Protein AF-A0A0L0FGI7-F1 (afdb_monomer_lite)

pLDDT: mean 77.56, std 18.39, range [32.5, 95.19]

Sequence (153 aa):
SINHLLGEINVRGANSRSADLKSLKVKLDKEAPFGKWKGRRHIILIKSPYDYSRIRNAVAYELYSGINGQIGLATGFVHLFMNGEDYGLYYVVERLDDDFLENHGAGKSDFLLKADDFNWGEPRSGFKPKVDVDKDGDWLDVKNAPEDATTGN

Structure (mmCIF, N/CA/C/O backbone):
data_AF-A0A0L0FGI7-F1
#
_entry.id   AF-A0A0L0FGI7-F1
#
loop_
_atom_site.group_PDB
_atom_site.id
_atom_site.type_symbol
_atom_site.label_atom_id
_atom_site.label_alt_id
_atom_site.label_comp_id
_atom_site.label_asym_id
_atom_site.label_entity_id
_atom_site.label_seq_id
_atom_site.pdbx_PDB_ins_code
_atom_site.Cartn_x
_atom_site.Cartn_y
_atom_site.Cartn_z
_atom_site.occupancy
_atom_site.B_iso_or_equiv
_atom_site.auth_seq_id
_atom_site.auth_comp_id
_atom_site.auth_asym_id
_atom_site.auth_atom_id
_atom_site.pdbx_PDB_model_num
ATOM 1 N N . SER A 1 1 ? -7.639 16.366 29.642 1.00 37.88 1 SER A N 1
ATOM 2 C CA . SER A 1 1 ? -6.672 15.541 28.898 1.00 37.88 1 SER A CA 1
ATOM 3 C C . SER A 1 1 ? -6.653 16.054 27.473 1.00 37.88 1 SER A C 1
ATOM 5 O O . SER A 1 1 ? -7.721 16.142 26.880 1.00 37.88 1 SER A O 1
ATOM 7 N N . ILE A 1 2 ? -5.514 16.543 26.985 1.00 36.50 2 ILE A N 1
ATOM 8 C CA . ILE A 1 2 ? -5.410 17.154 25.654 1.00 36.50 2 ILE A CA 1
ATOM 9 C C . ILE A 1 2 ? -5.362 16.012 24.635 1.00 36.50 2 ILE A C 1
ATOM 11 O O . ILE A 1 2 ? -4.453 15.187 24.673 1.00 36.50 2 ILE A O 1
ATOM 15 N N . ASN A 1 3 ? -6.370 15.940 23.763 1.00 41.28 3 ASN A N 1
ATOM 16 C CA . ASN A 1 3 ? -6.405 15.032 22.619 1.00 41.28 3 ASN A CA 1
ATOM 17 C C . ASN A 1 3 ? -5.319 15.453 21.625 1.00 41.28 3 ASN A C 1
ATOM 19 O O . ASN A 1 3 ? -5.579 16.219 20.699 1.00 41.28 3 ASN A O 1
ATOM 23 N N . HIS A 1 4 ? -4.092 14.985 21.821 1.00 50.56 4 HIS A N 1
ATOM 24 C CA . HIS A 1 4 ? -3.115 14.997 20.746 1.00 50.56 4 HIS A CA 1
ATOM 25 C C . HIS A 1 4 ? -3.589 13.970 19.715 1.00 50.56 4 HIS A C 1
ATOM 27 O O . HIS A 1 4 ? -3.659 12.775 20.008 1.00 50.56 4 HIS A O 1
ATOM 33 N N . LEU A 1 5 ? -3.998 14.445 18.535 1.00 54.28 5 LEU A N 1
ATOM 34 C CA . LEU A 1 5 ? -4.193 13.580 17.374 1.00 54.28 5 LEU A CA 1
ATOM 35 C C . LEU A 1 5 ? -2.886 12.800 17.179 1.00 54.28 5 LEU A C 1
ATOM 37 O O . LEU A 1 5 ? -1.816 13.391 17.196 1.00 54.28 5 LEU A O 1
ATOM 41 N N . LEU A 1 6 ? -2.968 11.473 17.084 1.00 77.81 6 LEU A N 1
ATOM 42 C CA . LEU A 1 6 ? -1.803 10.580 16.981 1.00 77.81 6 LEU A CA 1
ATOM 43 C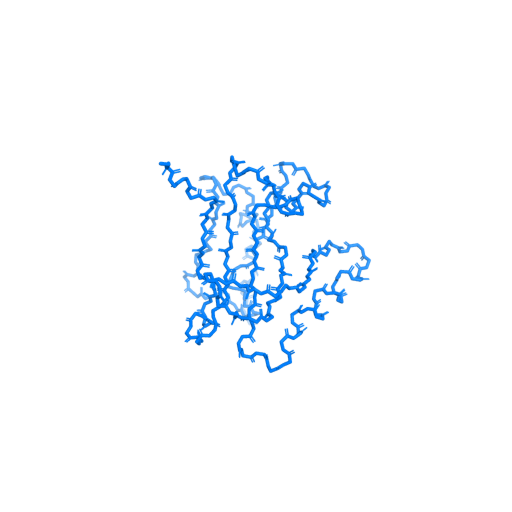 C . LEU A 1 6 ? -1.371 10.358 15.517 1.00 77.81 6 LEU A C 1
ATOM 45 O O . LEU A 1 6 ? -0.671 9.392 15.197 1.00 77.81 6 LEU A O 1
ATOM 49 N N . GLY A 1 7 ? -1.840 11.225 14.621 1.00 84.81 7 GLY A N 1
ATOM 50 C CA . GLY A 1 7 ? -1.711 11.097 13.180 1.00 84.81 7 GLY A CA 1
ATOM 51 C C . GLY A 1 7 ? -2.922 11.618 12.405 1.00 84.81 7 GLY A C 1
ATOM 52 O O . GLY A 1 7 ? -3.901 12.116 12.960 1.00 84.81 7 GLY A O 1
ATOM 53 N N . GLU A 1 8 ? -2.859 11.449 11.087 1.00 90.50 8 GLU A N 1
ATOM 54 C CA . GLU A 1 8 ? -3.867 11.889 10.122 1.00 90.50 8 GLU A CA 1
ATOM 55 C C . GLU A 1 8 ? -4.375 10.705 9.290 1.00 90.50 8 GLU A C 1
ATOM 57 O O . GLU A 1 8 ? -3.595 9.848 8.859 1.00 90.50 8 GLU A O 1
ATOM 62 N N . ILE A 1 9 ? -5.674 10.696 8.979 1.00 90.75 9 ILE A N 1
ATOM 63 C CA . ILE A 1 9 ? -6.289 9.752 8.038 1.00 90.75 9 ILE A CA 1
ATOM 64 C C . ILE A 1 9 ? -6.869 10.542 6.868 1.00 90.75 9 ILE A C 1
ATOM 66 O O . ILE A 1 9 ? -7.646 11.471 7.054 1.00 90.75 9 ILE A O 1
ATOM 70 N N . ASN A 1 10 ? -6.499 10.155 5.650 1.00 90.62 10 ASN A N 1
ATOM 71 C CA . ASN A 1 10 ? -6.940 10.794 4.417 1.00 90.62 10 ASN A CA 1
ATOM 72 C C . ASN A 1 10 ? -7.496 9.759 3.436 1.00 90.62 10 ASN A C 1
ATOM 74 O O . ASN A 1 10 ? -6.938 8.671 3.282 1.00 90.62 10 ASN A O 1
ATOM 78 N N . VAL A 1 11 ? -8.553 10.111 2.703 1.00 89.31 11 VAL A N 1
ATOM 79 C CA . VAL A 1 11 ? -9.076 9.269 1.616 1.00 89.31 11 VAL A CA 1
ATOM 80 C C . VAL A 1 11 ? -8.123 9.293 0.415 1.00 89.31 11 VAL A C 1
ATOM 82 O O . VAL A 1 11 ? -7.629 10.343 -0.004 1.00 89.31 11 VAL A O 1
ATOM 85 N N . ARG A 1 12 ? -7.885 8.122 -0.182 1.00 86.50 12 ARG A N 1
ATOM 86 C CA . ARG A 1 12 ? -6.971 7.911 -1.312 1.00 86.50 12 ARG A CA 1
ATOM 87 C C . ARG A 1 12 ? -7.699 7.427 -2.567 1.00 86.50 12 ARG A C 1
ATOM 89 O O . ARG A 1 12 ? -8.669 6.677 -2.508 1.00 86.50 12 ARG A O 1
ATOM 96 N N . GLY A 1 13 ? -7.122 7.776 -3.715 1.00 70.75 13 GLY A N 1
ATOM 97 C CA . GLY A 1 13 ? -7.472 7.250 -5.034 1.00 70.75 13 GLY A CA 1
ATOM 98 C C . GLY A 1 13 ? -7.844 8.367 -5.993 1.00 70.75 13 GLY A C 1
ATOM 99 O O . GLY A 1 13 ? -8.021 9.487 -5.554 1.00 70.75 13 GLY A O 1
ATOM 100 N N . ALA A 1 14 ? -7.949 8.100 -7.289 1.00 75.19 14 ALA A N 1
ATOM 101 C CA . ALA A 1 14 ? -8.588 9.037 -8.214 1.00 75.19 14 ALA A CA 1
ATOM 102 C C . ALA A 1 14 ? -10.068 8.654 -8.328 1.00 75.19 14 ALA A C 1
ATOM 104 O O . ALA A 1 14 ? -10.888 9.068 -7.510 1.00 75.19 14 ALA A O 1
ATOM 105 N N . ASN A 1 15 ? -10.372 7.734 -9.241 1.00 68.56 15 ASN A N 1
ATOM 106 C CA . ASN A 1 15 ? -11.731 7.251 -9.487 1.00 68.56 15 ASN A CA 1
ATOM 107 C C . ASN A 1 15 ? -12.288 6.436 -8.310 1.00 68.56 15 ASN A C 1
ATOM 109 O O . ASN A 1 15 ? -13.473 6.529 -7.996 1.00 68.56 15 ASN A O 1
ATOM 113 N N . SER A 1 16 ? -11.431 5.712 -7.580 1.00 70.69 16 SER A N 1
ATOM 114 C CA . SER A 1 16 ? -11.841 4.916 -6.412 1.00 70.69 16 SER A CA 1
ATOM 115 C C . SER A 1 16 ? -12.321 5.747 -5.220 1.00 70.69 16 SER A C 1
ATOM 117 O O . SER A 1 16 ? -12.822 5.171 -4.261 1.00 70.69 16 SER A O 1
ATOM 119 N N . ARG A 1 17 ? -12.199 7.084 -5.258 1.00 71.69 17 ARG A N 1
ATOM 120 C CA . ARG A 1 17 ? -12.826 7.961 -4.256 1.00 71.69 17 ARG A CA 1
ATOM 121 C C . ARG A 1 17 ? -14.346 7.966 -4.357 1.00 71.69 17 ARG A C 1
ATOM 123 O O . ARG A 1 17 ? -14.989 8.326 -3.379 1.00 71.69 17 ARG A O 1
ATOM 130 N N . SER A 1 18 ? -14.914 7.595 -5.505 1.00 74.44 18 SER A N 1
ATOM 131 C CA . SER A 1 18 ? -16.367 7.542 -5.703 1.00 74.44 18 SER A CA 1
ATOM 132 C C . SER A 1 18 ? -17.009 6.281 -5.116 1.00 74.44 18 SER A C 1
ATOM 134 O O . SER A 1 18 ? -18.175 6.324 -4.752 1.00 74.44 18 SER A O 1
ATOM 136 N N . ALA A 1 19 ? -16.250 5.194 -4.940 1.00 78.75 19 ALA A N 1
ATOM 137 C CA . ALA A 1 19 ? -16.752 3.945 -4.366 1.00 78.75 19 ALA A CA 1
ATOM 138 C C . ALA A 1 19 ? -17.161 4.109 -2.897 1.00 78.75 19 ALA A C 1
ATOM 140 O O . ALA A 1 19 ? -16.484 4.829 -2.170 1.00 78.75 19 ALA A O 1
ATOM 141 N N . ASP A 1 20 ? -18.194 3.410 -2.433 1.00 79.62 20 ASP A N 1
ATOM 142 C CA . ASP A 1 20 ? -18.665 3.510 -1.040 1.00 79.62 20 ASP A CA 1
ATOM 143 C C . ASP A 1 20 ? -17.570 3.144 -0.032 1.00 79.62 20 ASP A C 1
ATOM 145 O O . ASP A 1 20 ? -17.352 3.841 0.960 1.00 79.62 20 ASP A O 1
ATOM 149 N N . LEU A 1 21 ? -16.795 2.103 -0.347 1.00 81.69 21 LEU A N 1
ATOM 150 C CA . LEU A 1 21 ? -15.663 1.669 0.463 1.00 81.69 21 LEU A CA 1
ATOM 151 C C . LEU A 1 21 ? -14.370 2.320 -0.041 1.00 81.69 21 LEU A C 1
ATOM 153 O O . LEU A 1 21 ? -13.857 1.996 -1.118 1.00 81.69 21 LEU A O 1
ATOM 157 N N . LYS A 1 22 ? -13.842 3.246 0.762 1.00 89.19 22 LYS A N 1
ATOM 158 C CA . LYS A 1 22 ? -12.693 4.085 0.409 1.00 89.19 22 LYS A CA 1
ATOM 159 C C . LYS A 1 22 ? -11.368 3.379 0.686 1.00 89.19 22 LYS A C 1
ATOM 161 O O . LYS A 1 22 ? -11.207 2.708 1.696 1.00 89.19 22 LYS A O 1
ATOM 166 N N . SER A 1 23 ? -10.379 3.612 -0.172 1.00 91.44 23 SER A N 1
ATOM 167 C CA . SER A 1 23 ? -8.975 3.392 0.196 1.00 91.44 23 SER A CA 1
ATOM 168 C C . SER A 1 23 ? -8.501 4.547 1.080 1.00 91.44 23 SER A C 1
ATOM 170 O O . SER A 1 23 ? -8.898 5.695 0.867 1.00 91.44 23 SER A O 1
ATOM 172 N N . LEU A 1 24 ? -7.626 4.265 2.039 1.00 93.62 24 LEU A N 1
ATOM 173 C CA . LEU A 1 24 ? -7.169 5.223 3.042 1.00 93.62 24 LEU A CA 1
ATOM 174 C C . LEU A 1 24 ? -5.648 5.378 3.002 1.00 93.62 24 LEU A C 1
ATOM 176 O O . LEU A 1 24 ? -4.898 4.491 2.592 1.00 93.62 24 LEU A O 1
ATOM 180 N N . LYS A 1 25 ? -5.187 6.536 3.449 1.00 93.62 25 LYS A N 1
ATOM 181 C CA . LYS A 1 25 ? -3.796 6.825 3.765 1.00 93.62 25 LYS A CA 1
ATOM 182 C C . LYS A 1 25 ? -3.750 7.270 5.217 1.00 93.62 25 LYS A C 1
ATOM 184 O O . LYS A 1 25 ? -4.362 8.279 5.555 1.00 93.62 25 LYS A O 1
ATOM 189 N N . VAL A 1 26 ? -2.998 6.547 6.033 1.00 91.75 26 VAL A N 1
ATOM 190 C CA . VAL A 1 26 ? -2.723 6.909 7.424 1.00 91.75 26 VAL A CA 1
ATOM 191 C C . VAL A 1 26 ? -1.305 7.465 7.507 1.00 91.75 26 VAL A C 1
ATOM 193 O O . VAL A 1 26 ? -0.383 6.945 6.872 1.00 91.75 26 VAL A O 1
ATOM 196 N N . LYS A 1 27 ? -1.131 8.553 8.249 1.00 92.38 27 LYS A N 1
ATOM 197 C CA . LYS A 1 27 ? 0.166 9.142 8.579 1.00 92.38 27 LYS A CA 1
ATOM 198 C C . LYS A 1 27 ? 0.280 9.194 10.094 1.00 92.38 27 LYS A C 1
ATOM 200 O O . LYS A 1 27 ? -0.543 9.838 10.726 1.00 92.38 27 LYS A O 1
ATOM 205 N N . LEU A 1 28 ? 1.289 8.532 10.645 1.00 90.75 28 LEU A N 1
ATOM 206 C CA . LEU A 1 28 ? 1.607 8.582 12.068 1.00 90.75 28 LEU A CA 1
ATOM 207 C C . LEU A 1 28 ? 2.498 9.785 12.364 1.00 90.75 28 LEU A C 1
ATOM 209 O O . LEU A 1 28 ? 3.483 10.026 11.653 1.00 90.75 28 LEU A O 1
ATOM 213 N N . ASP A 1 29 ? 2.183 10.500 13.436 1.00 90.44 29 ASP A N 1
ATOM 214 C CA . ASP A 1 29 ? 2.971 11.653 13.857 1.00 90.44 29 ASP A CA 1
ATOM 215 C C . ASP A 1 29 ? 4.351 11.252 14.364 1.00 90.44 29 ASP A C 1
ATOM 217 O O . ASP A 1 29 ? 4.563 10.139 14.855 1.00 90.44 29 ASP A O 1
ATOM 221 N N . LYS A 1 30 ? 5.318 12.171 14.235 1.00 87.56 30 LYS A N 1
ATOM 222 C CA . LYS A 1 30 ? 6.708 11.921 14.643 1.00 87.56 30 LYS A CA 1
ATOM 223 C C . LYS A 1 30 ? 6.804 11.501 16.109 1.00 87.56 30 LYS A C 1
ATOM 225 O O . LYS A 1 30 ? 7.439 10.486 16.394 1.00 87.56 30 LYS A O 1
ATOM 230 N N . GLU A 1 31 ? 6.045 12.195 16.949 1.00 86.25 31 GLU A N 1
ATOM 231 C CA . GLU A 1 31 ? 5.960 12.012 18.399 1.00 86.25 31 GLU A CA 1
ATOM 232 C C . GLU A 1 31 ? 4.872 11.011 18.826 1.00 86.25 31 GLU A C 1
ATOM 234 O O . GLU A 1 31 ? 4.491 10.969 19.995 1.00 86.25 31 GLU A O 1
ATOM 239 N N . ALA A 1 32 ? 4.326 10.214 17.896 1.00 81.94 32 ALA A N 1
ATOM 240 C CA . ALA A 1 32 ? 3.349 9.189 18.251 1.00 81.94 32 ALA A CA 1
ATOM 241 C C . ALA A 1 32 ? 3.965 8.212 19.283 1.00 81.94 32 ALA A C 1
ATOM 243 O O . ALA A 1 32 ? 5.055 7.694 19.029 1.00 81.94 32 ALA A O 1
ATOM 244 N N . PRO A 1 33 ? 3.278 7.888 20.399 1.00 81.50 33 PRO A N 1
ATOM 245 C CA . PRO A 1 33 ? 3.833 7.077 21.493 1.00 81.50 33 PRO A CA 1
ATOM 246 C C . PRO A 1 33 ? 4.336 5.696 21.063 1.00 81.50 33 PRO A C 1
ATOM 248 O O . PRO A 1 33 ? 5.248 5.140 21.665 1.00 81.50 33 PRO A O 1
A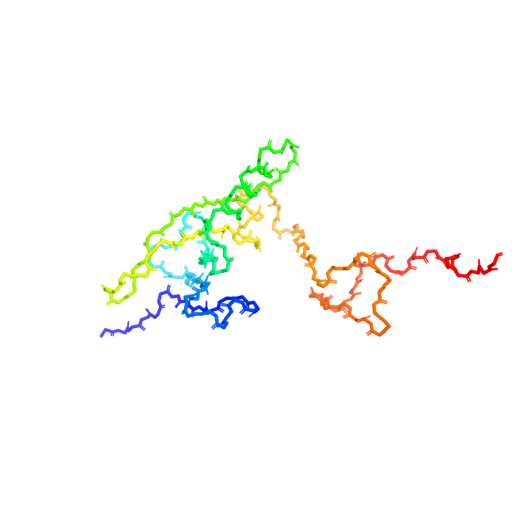TOM 251 N N . PHE A 1 34 ? 3.735 5.142 20.009 1.00 81.81 34 PHE A N 1
ATOM 252 C CA . PHE A 1 34 ? 4.062 3.824 19.465 1.00 81.81 34 PHE A CA 1
ATOM 253 C C . PHE A 1 34 ? 5.102 3.877 18.332 1.00 81.81 34 PHE A C 1
ATOM 255 O O . PHE A 1 34 ? 5.468 2.839 17.785 1.00 81.81 34 PHE A O 1
ATOM 262 N N . GLY A 1 35 ? 5.585 5.069 17.968 1.00 86.56 35 GLY A N 1
ATOM 263 C CA . GLY A 1 35 ? 6.596 5.260 16.934 1.00 86.56 35 GLY A CA 1
ATOM 264 C C . GLY A 1 35 ? 6.128 4.878 15.525 1.00 86.56 35 GLY A C 1
ATOM 265 O O . GLY A 1 35 ? 4.976 5.093 15.143 1.00 86.56 35 GLY A O 1
ATOM 266 N N . LYS A 1 36 ? 7.059 4.356 14.715 1.00 89.19 36 LYS A N 1
ATOM 267 C CA . LYS A 1 36 ? 6.786 3.904 13.343 1.00 89.19 36 LYS A CA 1
ATOM 268 C C . LYS A 1 36 ? 6.091 2.530 13.356 1.00 89.19 36 LYS A C 1
ATOM 270 O O . LYS A 1 36 ? 6.525 1.620 14.057 1.00 89.19 36 LYS A O 1
ATOM 275 N N . TRP A 1 37 ? 5.085 2.324 12.506 1.00 88.00 37 TRP A N 1
ATOM 276 C CA . TRP A 1 37 ? 4.471 1.009 12.297 1.00 88.00 37 TRP A CA 1
ATOM 277 C C . TRP A 1 37 ? 5.299 0.200 11.299 1.00 88.00 37 TRP A C 1
ATOM 279 O O . TRP A 1 37 ? 5.416 0.587 10.137 1.00 88.00 37 TRP A O 1
ATOM 289 N N . LYS A 1 38 ? 5.898 -0.910 11.751 1.00 87.81 38 LYS A N 1
ATOM 290 C CA . LYS A 1 38 ? 6.804 -1.748 10.936 1.00 87.81 38 LYS A CA 1
ATOM 291 C C . LYS A 1 38 ? 7.880 -0.923 10.203 1.00 87.81 38 LYS A C 1
ATOM 293 O O . LYS A 1 38 ? 8.111 -1.118 9.016 1.00 87.81 38 LYS A O 1
ATOM 298 N N . GLY A 1 39 ? 8.484 0.044 10.898 1.00 87.81 39 GLY A N 1
ATOM 299 C CA . GLY A 1 39 ? 9.524 0.913 10.329 1.00 87.81 39 GLY A CA 1
ATOM 300 C C . GLY A 1 39 ? 9.016 2.057 9.442 1.00 87.81 39 GLY A C 1
ATOM 301 O O . GLY A 1 39 ? 9.835 2.782 8.887 1.00 87.81 39 GLY A O 1
ATOM 302 N N . ARG A 1 40 ? 7.694 2.272 9.337 1.00 88.44 40 ARG A N 1
ATOM 303 C CA . ARG A 1 40 ? 7.083 3.288 8.459 1.00 88.44 40 ARG A CA 1
ATOM 304 C C . ARG A 1 40 ? 6.122 4.218 9.191 1.00 88.44 40 ARG A C 1
ATOM 306 O O . ARG A 1 40 ? 5.402 3.802 10.101 1.00 88.44 40 ARG A O 1
ATOM 313 N N . ARG A 1 41 ? 6.050 5.479 8.758 1.00 90.31 41 ARG A N 1
ATOM 314 C CA . ARG A 1 41 ? 5.028 6.437 9.238 1.00 90.31 41 ARG A CA 1
ATOM 315 C C . ARG A 1 41 ? 3.808 6.524 8.339 1.00 90.31 41 ARG A C 1
ATOM 317 O O . ARG A 1 41 ? 2.728 6.890 8.798 1.00 90.31 41 ARG A O 1
ATOM 324 N N . HIS A 1 42 ? 3.975 6.202 7.064 1.00 92.00 42 HIS A N 1
ATOM 325 C CA . HIS A 1 42 ? 2.902 6.220 6.089 1.00 92.00 42 HIS A CA 1
ATOM 326 C C . HIS A 1 42 ? 2.385 4.813 5.818 1.00 92.00 42 HIS A C 1
ATOM 328 O O . HIS A 1 42 ? 3.125 3.933 5.391 1.00 92.00 42 HIS A O 1
ATOM 334 N N . ILE A 1 43 ? 1.085 4.625 6.021 1.00 91.69 43 ILE A N 1
ATOM 335 C CA . ILE A 1 43 ? 0.403 3.352 5.806 1.00 91.69 43 ILE A CA 1
ATOM 336 C C . ILE A 1 43 ? -0.636 3.570 4.712 1.00 91.69 43 ILE A C 1
ATOM 338 O O . ILE A 1 43 ? -1.516 4.427 4.833 1.00 91.69 43 ILE A O 1
ATOM 342 N N . ILE A 1 44 ? -0.525 2.820 3.618 1.00 94.06 44 ILE A N 1
ATOM 343 C CA . ILE A 1 44 ? -1.502 2.854 2.531 1.00 94.06 44 ILE A CA 1
ATOM 344 C C . ILE A 1 44 ? -2.418 1.650 2.691 1.00 94.06 44 ILE A C 1
ATOM 346 O O . ILE A 1 44 ? -1.962 0.516 2.600 1.00 94.06 44 ILE A O 1
ATOM 350 N N . LEU A 1 45 ? -3.707 1.910 2.891 1.00 94.06 45 LEU A N 1
ATOM 351 C CA . LEU A 1 45 ? -4.748 0.896 2.986 1.00 94.06 45 LEU A CA 1
ATOM 352 C C . LEU A 1 45 ? -5.573 0.923 1.699 1.00 94.06 45 LEU A C 1
ATOM 354 O O . LEU A 1 45 ? -6.270 1.894 1.400 1.00 94.06 45 LEU A O 1
ATOM 358 N N . ILE A 1 46 ? -5.493 -0.141 0.913 1.00 93.50 46 ILE A N 1
ATOM 359 C CA . ILE A 1 46 ? -6.171 -0.276 -0.371 1.00 93.50 46 ILE A CA 1
ATOM 360 C C . ILE A 1 46 ? -7.373 -1.197 -0.204 1.00 93.50 46 ILE A C 1
ATOM 362 O O . ILE A 1 46 ? -7.246 -2.336 0.243 1.00 93.50 46 ILE A O 1
ATOM 366 N N . LYS A 1 47 ? -8.548 -0.705 -0.606 1.00 92.12 47 LYS A N 1
ATOM 367 C CA . LYS A 1 47 ? -9.787 -1.491 -0.561 1.00 92.12 47 LYS A CA 1
ATOM 368 C C . LYS A 1 47 ? -10.063 -2.291 -1.834 1.00 92.12 47 LYS A C 1
ATOM 370 O O . LYS A 1 47 ? -10.816 -3.268 -1.803 1.00 92.12 47 LYS A O 1
ATOM 375 N N . SER A 1 48 ? -9.493 -1.837 -2.948 1.00 89.62 48 SER A N 1
ATOM 376 C CA . SER A 1 48 ? -9.707 -2.374 -4.296 1.00 89.62 48 SER A CA 1
ATOM 377 C C . SER A 1 48 ? -11.202 -2.565 -4.614 1.00 89.62 48 SER A C 1
ATOM 379 O O . SER A 1 48 ? -11.647 -3.687 -4.836 1.00 89.62 48 SER A O 1
ATOM 381 N N . PRO A 1 49 ? -12.021 -1.492 -4.595 1.00 86.75 49 PRO A N 1
ATOM 382 C CA . PRO A 1 49 ? -13.479 -1.616 -4.689 1.00 86.75 49 PRO A CA 1
ATOM 383 C C . PRO A 1 49 ? -13.968 -2.185 -6.029 1.00 86.75 49 PRO A C 1
ATOM 385 O O . PRO A 1 49 ? -15.016 -2.817 -6.062 1.00 86.75 49 PRO A O 1
ATOM 388 N N . TYR A 1 50 ? -13.202 -1.999 -7.106 1.00 86.50 50 TYR A N 1
ATOM 389 C CA . TYR A 1 50 ? -13.524 -2.497 -8.450 1.00 86.50 50 TYR A CA 1
ATOM 390 C C . TYR A 1 50 ? -12.806 -3.809 -8.801 1.00 86.50 50 TYR A C 1
ATOM 392 O O . TYR A 1 50 ? -12.904 -4.297 -9.923 1.00 86.50 50 TYR A O 1
ATOM 400 N N . ASP A 1 51 ? -12.062 -4.381 -7.853 1.00 87.50 51 ASP A N 1
ATOM 401 C CA . ASP A 1 51 ? -11.434 -5.687 -8.001 1.00 87.50 51 ASP A CA 1
ATOM 402 C C . ASP A 1 51 ? -12.260 -6.725 -7.236 1.00 87.50 51 ASP A C 1
ATOM 404 O O . ASP A 1 51 ? -12.190 -6.795 -6.009 1.00 87.50 51 ASP A O 1
ATOM 408 N N . TYR A 1 52 ? -13.027 -7.548 -7.956 1.00 86.69 52 TYR A N 1
ATOM 409 C CA . TYR A 1 52 ? -13.850 -8.594 -7.342 1.00 86.69 52 TYR A CA 1
ATOM 410 C C . TYR A 1 52 ? -13.047 -9.582 -6.490 1.00 86.69 52 TYR A C 1
ATOM 412 O O . TYR A 1 52 ? -13.549 -10.020 -5.458 1.00 86.69 52 TYR A O 1
ATOM 420 N N . SER A 1 53 ? -11.811 -9.919 -6.879 1.00 89.00 53 SER A N 1
ATOM 421 C CA . SER A 1 53 ? -10.985 -10.840 -6.089 1.00 89.00 53 SER A CA 1
ATOM 422 C C . SER A 1 53 ? -10.258 -10.136 -4.946 1.00 89.00 53 SER A C 1
ATOM 424 O O . SER A 1 53 ? -9.829 -10.794 -4.006 1.00 89.00 53 SER A O 1
ATOM 426 N N . ARG A 1 54 ? -10.123 -8.804 -5.011 1.00 86.88 54 ARG A N 1
ATOM 427 C CA . ARG A 1 54 ? -9.402 -7.930 -4.062 1.00 86.88 54 ARG A CA 1
ATOM 428 C C . ARG A 1 54 ? -7.916 -8.250 -3.875 1.00 86.88 54 ARG A C 1
ATOM 430 O O . ARG A 1 54 ? -7.258 -7.596 -3.067 1.00 86.88 54 ARG A O 1
ATOM 437 N N . ILE A 1 55 ? -7.386 -9.215 -4.620 1.00 89.69 55 ILE A N 1
ATOM 438 C CA . ILE A 1 55 ? -6.021 -9.724 -4.477 1.00 89.69 55 ILE A CA 1
ATOM 439 C C . ILE A 1 55 ? -5.144 -9.419 -5.689 1.00 89.69 55 ILE A C 1
ATOM 441 O O . ILE A 1 55 ? -3.958 -9.716 -5.631 1.00 89.69 55 ILE A O 1
ATOM 445 N N . ARG A 1 56 ? -5.660 -8.836 -6.784 1.00 92.00 56 ARG A N 1
ATOM 446 C CA . ARG A 1 56 ? -4.853 -8.663 -8.010 1.00 92.00 56 ARG A CA 1
ATOM 447 C C . ARG A 1 56 ? -3.615 -7.812 -7.762 1.00 92.00 56 ARG A C 1
ATOM 449 O O . ARG A 1 56 ? -2.526 -8.198 -8.167 1.00 92.00 56 ARG A O 1
ATOM 456 N N . ASN A 1 57 ? -3.771 -6.708 -7.030 1.00 89.00 57 ASN A N 1
ATOM 457 C CA . ASN A 1 57 ? -2.633 -5.883 -6.617 1.00 89.00 57 ASN A CA 1
ATOM 458 C C . ASN A 1 57 ? -1.654 -6.664 -5.737 1.00 89.00 57 ASN A C 1
ATOM 460 O O . ASN A 1 57 ? -0.450 -6.516 -5.903 1.00 89.00 57 ASN A O 1
ATOM 464 N N . ALA A 1 58 ? -2.169 -7.503 -4.834 1.00 91.19 58 ALA A N 1
ATOM 465 C CA . ALA A 1 58 ? -1.330 -8.304 -3.955 1.00 91.19 58 ALA A CA 1
ATOM 466 C C . ALA A 1 58 ? -0.471 -9.294 -4.725 1.00 91.19 58 ALA A C 1
ATOM 468 O O . ALA A 1 58 ? 0.747 -9.297 -4.592 1.00 91.19 58 ALA A O 1
ATOM 469 N N . VAL A 1 59 ? -1.103 -10.054 -5.612 1.00 93.25 59 VAL A N 1
ATOM 470 C CA . VAL A 1 59 ? -0.412 -10.995 -6.488 1.00 93.25 59 VAL A CA 1
ATOM 471 C C . VAL A 1 59 ? 0.601 -10.270 -7.377 1.00 93.25 59 VAL A C 1
ATOM 473 O O . VAL A 1 59 ? 1.721 -10.742 -7.516 1.00 93.25 59 VAL A O 1
ATOM 476 N N . ALA A 1 60 ? 0.254 -9.110 -7.942 1.00 93.12 60 ALA A N 1
ATOM 477 C CA . ALA A 1 60 ? 1.165 -8.357 -8.802 1.00 93.12 60 ALA A CA 1
ATOM 478 C C . ALA A 1 60 ? 2.438 -7.901 -8.068 1.00 93.12 60 ALA A C 1
ATOM 480 O O . ALA A 1 60 ? 3.536 -8.079 -8.593 1.00 93.12 60 ALA A O 1
ATOM 481 N N . TYR A 1 61 ? 2.311 -7.346 -6.857 1.00 93.06 61 TYR A N 1
ATOM 482 C CA . TYR A 1 61 ? 3.475 -6.913 -6.080 1.00 93.06 61 TYR A CA 1
ATOM 483 C C . TYR A 1 61 ? 4.322 -8.083 -5.580 1.00 93.06 61 TYR A C 1
ATOM 485 O O . TYR A 1 61 ? 5.547 -7.989 -5.612 1.00 93.06 61 TYR A O 1
ATOM 493 N N . GLU A 1 62 ? 3.700 -9.184 -5.162 1.00 91.12 62 GLU A N 1
ATOM 494 C CA . GLU A 1 62 ? 4.420 -10.401 -4.767 1.00 91.12 62 GLU A CA 1
ATOM 495 C C . GLU A 1 62 ? 5.214 -10.989 -5.942 1.00 91.12 62 GLU A C 1
ATOM 497 O O . GLU A 1 62 ? 6.403 -11.269 -5.810 1.00 91.12 62 GLU A O 1
ATOM 502 N N . LEU A 1 63 ? 4.600 -11.088 -7.128 1.00 94.25 63 LEU A N 1
ATOM 503 C CA . LEU A 1 63 ? 5.290 -11.546 -8.336 1.00 94.25 63 LEU A CA 1
ATOM 504 C C . LEU A 1 63 ? 6.466 -10.636 -8.702 1.00 94.25 63 LEU A C 1
ATOM 506 O O . LEU A 1 63 ? 7.541 -11.137 -9.017 1.00 94.25 63 LEU A O 1
ATOM 510 N N . TYR A 1 64 ? 6.280 -9.314 -8.634 1.00 93.69 64 TYR A N 1
ATOM 511 C CA . TYR A 1 64 ? 7.347 -8.350 -8.908 1.00 93.69 64 TYR A CA 1
ATOM 512 C C . TYR A 1 64 ? 8.512 -8.487 -7.923 1.00 93.69 64 TYR A C 1
ATOM 514 O O . TYR A 1 64 ? 9.672 -8.480 -8.324 1.00 93.69 64 TYR A O 1
ATOM 522 N N . SER A 1 65 ? 8.199 -8.668 -6.639 1.00 90.75 65 SER A N 1
ATOM 523 C CA . SER A 1 65 ? 9.196 -8.819 -5.575 1.00 90.75 65 SER A CA 1
ATOM 524 C C . SER A 1 65 ? 9.997 -10.121 -5.699 1.00 90.75 65 SER A C 1
ATOM 526 O O . SER A 1 65 ? 11.105 -10.210 -5.181 1.00 90.75 65 SER A O 1
ATOM 528 N N . GLY A 1 66 ? 9.462 -11.124 -6.403 1.00 90.69 66 GLY A N 1
ATOM 529 C CA . GLY A 1 66 ? 10.169 -12.363 -6.732 1.00 90.69 66 GLY A CA 1
ATOM 530 C C . GLY A 1 66 ? 11.170 -12.247 -7.890 1.00 90.69 66 GLY A C 1
ATOM 531 O O . GLY A 1 66 ? 11.916 -13.195 -8.136 1.00 90.69 66 GLY A O 1
ATOM 532 N N . ILE A 1 67 ? 11.202 -11.126 -8.620 1.00 94.94 67 ILE A N 1
ATOM 533 C CA . ILE A 1 67 ? 12.134 -10.922 -9.735 1.00 94.94 67 ILE A CA 1
ATOM 534 C C . ILE A 1 67 ? 13.505 -10.523 -9.179 1.00 94.94 67 ILE A C 1
ATOM 536 O O . ILE A 1 67 ? 13.643 -9.523 -8.477 1.00 94.94 67 ILE A O 1
ATOM 540 N N . ASN A 1 68 ? 14.544 -11.282 -9.535 1.00 91.94 68 ASN A N 1
ATOM 541 C CA . ASN A 1 68 ? 15.906 -10.993 -9.090 1.00 91.94 68 ASN A CA 1
ATOM 542 C C . ASN A 1 68 ? 16.370 -9.597 -9.550 1.00 91.94 68 ASN A C 1
ATOM 544 O O . ASN A 1 68 ? 16.184 -9.222 -10.708 1.00 91.94 68 ASN A O 1
ATOM 548 N N . GLY A 1 69 ? 17.002 -8.851 -8.645 1.00 87.06 69 GLY A N 1
ATOM 549 C CA . GLY A 1 69 ? 17.498 -7.497 -8.900 1.00 87.06 69 GLY A CA 1
ATOM 550 C C . GLY A 1 69 ? 16.436 -6.395 -8.845 1.00 87.06 69 GLY A C 1
ATOM 551 O O . GLY A 1 69 ? 16.784 -5.237 -9.060 1.00 87.06 69 GLY A O 1
ATOM 552 N N . GLN A 1 70 ? 15.171 -6.715 -8.550 1.00 88.88 70 GLN A N 1
ATOM 553 C CA . GLN A 1 70 ? 14.125 -5.715 -8.325 1.00 88.88 70 GLN A CA 1
ATOM 554 C C . GLN A 1 70 ? 13.913 -5.452 -6.834 1.00 88.88 70 GLN A C 1
ATOM 556 O O . GLN A 1 70 ? 13.960 -6.368 -6.013 1.00 88.88 70 GLN A O 1
ATOM 561 N N . ILE A 1 71 ? 13.634 -4.194 -6.486 1.00 88.38 71 ILE A N 1
ATOM 562 C CA . ILE A 1 71 ? 13.248 -3.812 -5.124 1.00 88.38 71 ILE A CA 1
ATOM 563 C C . ILE A 1 71 ? 11.730 -3.947 -5.004 1.00 88.38 71 ILE A C 1
ATOM 565 O O . ILE A 1 71 ? 10.968 -3.153 -5.561 1.00 88.38 71 ILE A O 1
ATOM 569 N N . GLY A 1 72 ? 11.294 -4.990 -4.301 1.00 89.19 72 GLY A N 1
ATOM 570 C CA . GLY A 1 72 ? 9.889 -5.234 -3.999 1.00 89.19 72 GLY A CA 1
ATOM 571 C C . GLY A 1 72 ? 9.305 -4.234 -2.998 1.00 89.19 72 GLY A C 1
ATOM 572 O O . GLY A 1 72 ? 10.021 -3.611 -2.220 1.00 89.19 72 GLY A O 1
ATOM 573 N N . LEU A 1 73 ? 7.978 -4.113 -2.978 1.00 90.56 73 LEU A N 1
ATOM 574 C CA . LEU A 1 73 ? 7.270 -3.390 -1.918 1.00 90.56 73 LEU A CA 1
ATOM 575 C C . LEU A 1 73 ? 6.898 -4.372 -0.819 1.00 90.56 73 LEU A C 1
ATOM 577 O O . LEU A 1 73 ? 6.386 -5.448 -1.119 1.00 90.56 73 LEU A O 1
ATOM 581 N N . ALA A 1 74 ? 7.047 -4.000 0.451 1.00 89.06 74 ALA A N 1
ATOM 582 C CA . ALA A 1 74 ? 6.476 -4.847 1.487 1.00 89.06 74 ALA A CA 1
ATOM 583 C C . ALA A 1 74 ? 4.960 -4.661 1.546 1.00 89.06 74 ALA A C 1
ATOM 585 O O . ALA A 1 74 ? 4.438 -3.540 1.624 1.00 89.06 74 ALA A O 1
ATOM 586 N N . THR A 1 75 ? 4.249 -5.780 1.563 1.00 92.81 75 THR A N 1
ATOM 587 C CA . THR A 1 75 ? 2.794 -5.778 1.497 1.00 92.81 75 THR A CA 1
ATOM 588 C C . THR A 1 75 ? 2.177 -6.709 2.531 1.00 92.81 75 THR A C 1
ATOM 590 O O . THR A 1 75 ? 2.880 -7.409 3.261 1.00 92.81 75 THR A O 1
ATOM 593 N N . GLY A 1 76 ? 0.858 -6.662 2.685 1.00 92.69 76 GLY A N 1
ATOM 594 C CA . GLY A 1 76 ? 0.155 -7.576 3.577 1.00 92.69 76 GLY A CA 1
ATOM 595 C C . GLY A 1 76 ? -1.318 -7.245 3.701 1.00 92.69 76 GLY A C 1
ATOM 596 O O . GLY A 1 76 ? -1.804 -6.299 3.095 1.00 92.69 76 GLY A O 1
ATOM 597 N N . PHE A 1 77 ? -2.039 -8.003 4.515 1.00 94.19 77 PHE A N 1
ATOM 598 C CA . PHE A 1 77 ? -3.451 -7.752 4.778 1.00 94.19 77 PHE A CA 1
ATOM 599 C C . PHE A 1 77 ? -3.674 -7.343 6.229 1.00 94.19 77 PHE A C 1
ATOM 601 O O . PHE A 1 77 ? -2.995 -7.827 7.135 1.00 94.19 77 PHE A O 1
ATOM 608 N N . VAL A 1 78 ? -4.634 -6.446 6.442 1.00 94.06 78 VAL A N 1
ATOM 609 C CA . VAL A 1 78 ? -5.103 -6.042 7.770 1.00 94.06 78 VAL A CA 1
ATOM 610 C C . VAL A 1 78 ? -6.622 -6.046 7.810 1.00 94.06 78 VAL A C 1
ATOM 612 O O . VAL A 1 78 ? -7.287 -5.756 6.815 1.00 94.06 78 VAL A O 1
ATOM 615 N N . HIS A 1 79 ? -7.166 -6.351 8.981 1.00 94.69 79 HIS A N 1
ATOM 616 C CA . HIS A 1 79 ? -8.580 -6.174 9.285 1.00 94.69 79 HIS A CA 1
ATOM 617 C C . HIS A 1 79 ? -8.748 -4.818 9.973 1.00 94.69 79 HIS A C 1
ATOM 619 O O . HIS A 1 79 ? -8.165 -4.590 11.033 1.00 94.69 79 HIS A O 1
ATOM 625 N N . LEU A 1 80 ? -9.457 -3.890 9.329 1.00 92.44 80 LEU A N 1
ATOM 626 C CA . LEU A 1 80 ? -9.593 -2.518 9.809 1.00 92.44 80 LEU A CA 1
ATOM 627 C C . LEU A 1 80 ? -10.849 -2.354 10.667 1.00 92.44 80 LEU A C 1
ATOM 629 O O . LEU A 1 80 ? -11.957 -2.604 10.198 1.00 92.44 80 LEU A O 1
ATOM 633 N N . PHE A 1 81 ? -10.661 -1.814 11.869 1.00 92.19 81 PHE A N 1
ATOM 634 C CA . PHE A 1 81 ? -11.734 -1.331 12.731 1.00 92.19 81 PHE A CA 1
ATOM 635 C C . PHE A 1 81 ? -11.588 0.179 12.922 1.00 92.19 81 PHE A C 1
ATOM 637 O O . PHE A 1 81 ? -10.490 0.657 13.219 1.00 92.19 81 PHE A O 1
ATOM 644 N N . MET A 1 82 ? -12.673 0.938 12.772 1.00 88.69 82 MET A N 1
ATOM 645 C CA . MET A 1 82 ? -12.692 2.377 13.061 1.00 88.69 82 MET A CA 1
ATOM 646 C C . MET A 1 82 ? -13.865 2.690 13.980 1.00 88.69 82 MET A C 1
ATOM 648 O O . MET A 1 82 ? -15.000 2.351 13.675 1.00 88.69 82 MET A O 1
ATOM 652 N N . ASN A 1 83 ? -13.584 3.316 15.126 1.00 89.88 83 ASN A N 1
ATOM 653 C CA . ASN A 1 83 ? -14.589 3.667 16.139 1.00 89.88 83 ASN A CA 1
ATOM 654 C C . ASN A 1 83 ? -15.479 2.484 16.582 1.00 89.88 83 ASN A C 1
ATOM 656 O O . ASN A 1 83 ? -16.651 2.668 16.891 1.00 89.88 83 ASN A O 1
ATOM 660 N N . GLY A 1 84 ? -14.921 1.268 16.612 1.00 91.31 84 GLY A N 1
ATOM 661 C CA . GLY A 1 84 ? -15.645 0.043 16.975 1.00 91.31 84 GLY A CA 1
ATOM 662 C C . GLY A 1 84 ? -16.444 -0.598 15.836 1.00 91.31 84 GLY A C 1
ATOM 663 O O . GLY A 1 84 ? -16.976 -1.687 16.022 1.00 91.31 84 GLY A O 1
ATOM 664 N N . GLU A 1 85 ? -16.495 0.026 14.660 1.00 93.12 85 GLU A N 1
ATOM 665 C CA . GLU A 1 85 ? -17.132 -0.530 13.468 1.00 93.12 85 GLU A CA 1
ATOM 666 C C . GLU A 1 85 ? -16.123 -1.319 12.622 1.00 93.12 85 GLU A C 1
ATOM 668 O O . GLU A 1 85 ? -14.959 -0.929 12.476 1.00 93.12 85 GLU A O 1
ATOM 673 N N . ASP A 1 86 ? -16.579 -2.445 12.075 1.00 94.12 86 ASP A N 1
ATOM 674 C CA . ASP A 1 86 ? -15.798 -3.331 11.218 1.00 94.12 86 ASP A CA 1
ATOM 675 C C . ASP A 1 86 ? -15.846 -2.854 9.755 1.00 94.12 86 ASP A C 1
ATOM 677 O O . ASP A 1 86 ? -16.877 -2.929 9.087 1.00 94.12 86 ASP A O 1
ATOM 681 N N . TYR A 1 87 ? -14.705 -2.396 9.238 1.00 91.50 87 TYR A N 1
ATOM 682 C CA . TYR A 1 87 ? -14.548 -1.981 7.839 1.00 91.50 87 TYR A CA 1
ATOM 683 C C . TYR A 1 87 ? -13.992 -3.100 6.940 1.00 91.50 87 TYR A C 1
ATOM 685 O O . TYR A 1 87 ? -13.831 -2.924 5.723 1.00 91.50 87 TYR A O 1
ATOM 693 N N . GLY A 1 88 ? -13.705 -4.259 7.525 1.00 92.38 88 GLY A N 1
ATOM 694 C CA . GLY A 1 88 ? -13.282 -5.480 6.868 1.00 92.38 88 GLY A CA 1
ATOM 695 C C . GLY A 1 88 ? -11.818 -5.484 6.441 1.00 92.38 88 GLY A C 1
ATOM 696 O O . GLY A 1 88 ? -10.958 -4.774 6.969 1.00 92.38 88 GLY A O 1
ATOM 697 N N . LEU A 1 89 ? -11.532 -6.336 5.457 1.00 92.81 89 LEU A N 1
ATOM 698 C CA . LEU A 1 89 ? -10.187 -6.576 4.949 1.00 92.81 89 LEU A CA 1
ATOM 699 C C . LEU A 1 89 ? -9.692 -5.425 4.060 1.00 92.81 89 LEU A C 1
ATOM 701 O O . LEU A 1 89 ? -10.365 -5.030 3.095 1.00 92.81 89 LEU A O 1
ATOM 705 N N . TYR A 1 90 ? -8.476 -4.968 4.351 1.00 94.44 90 TYR A N 1
ATOM 706 C CA . TYR A 1 90 ? -7.691 -4.041 3.545 1.00 94.44 90 TYR A CA 1
ATOM 707 C C . TYR A 1 90 ? -6.355 -4.661 3.169 1.00 94.44 90 TYR A C 1
ATOM 709 O O . TYR A 1 90 ? -5.725 -5.367 3.958 1.00 94.44 90 TYR A O 1
ATOM 717 N N . TYR A 1 91 ? -5.906 -4.334 1.965 1.00 95.19 91 TYR A N 1
ATOM 718 C CA . TYR A 1 91 ? -4.563 -4.642 1.518 1.00 95.19 91 TYR A CA 1
ATOM 719 C C . TYR A 1 91 ? -3.637 -3.470 1.841 1.00 95.19 91 TYR A C 1
ATOM 721 O O . TYR A 1 91 ? -3.921 -2.326 1.486 1.00 95.19 91 TYR A O 1
ATOM 729 N N . VAL A 1 92 ? -2.545 -3.742 2.539 1.00 94.38 92 VAL A N 1
ATOM 730 C CA . VAL A 1 92 ? -1.532 -2.761 2.903 1.00 94.38 92 VAL A CA 1
ATOM 731 C C . VAL A 1 92 ? -0.397 -2.811 1.905 1.00 94.38 92 VAL A C 1
ATOM 733 O O . VAL A 1 92 ? 0.148 -3.878 1.631 1.00 94.38 92 VAL A O 1
ATOM 736 N N . VAL A 1 93 ? -0.014 -1.638 1.414 1.00 92.94 93 VAL A N 1
ATOM 737 C CA . VAL A 1 93 ? 1.136 -1.476 0.525 1.00 92.94 93 VAL A CA 1
ATOM 738 C C . VAL A 1 93 ? 2.090 -0.465 1.137 1.00 92.94 93 VAL A C 1
ATOM 740 O O . VAL A 1 93 ? 1.669 0.588 1.627 1.00 92.94 93 VAL A O 1
ATOM 743 N N . GLU A 1 94 ? 3.376 -0.796 1.134 1.00 91.81 94 GLU A N 1
ATOM 744 C CA . GLU A 1 94 ? 4.438 0.142 1.466 1.00 91.81 94 GLU A CA 1
ATOM 745 C C . GLU A 1 94 ? 4.350 1.395 0.591 1.00 91.81 94 GLU A C 1
ATOM 747 O O . GLU A 1 94 ? 4.083 1.345 -0.612 1.00 91.81 94 GLU A O 1
ATOM 752 N N . ARG A 1 95 ? 4.537 2.556 1.215 1.00 91.19 95 ARG A N 1
ATOM 753 C CA . ARG A 1 95 ? 4.630 3.801 0.473 1.00 91.19 95 ARG A CA 1
ATOM 754 C C . ARG A 1 95 ? 6.056 3.960 -0.030 1.00 91.19 95 ARG A C 1
ATOM 756 O O . ARG A 1 95 ? 6.984 3.845 0.749 1.00 91.19 95 ARG A O 1
ATOM 763 N N . LEU A 1 96 ? 6.189 4.292 -1.307 1.00 88.88 96 LEU A N 1
ATOM 764 C CA . LEU A 1 96 ? 7.432 4.798 -1.872 1.00 88.88 96 LEU A CA 1
ATOM 765 C C . LEU A 1 96 ? 7.654 6.231 -1.350 1.00 88.88 96 LEU A C 1
ATOM 767 O O . LEU A 1 96 ? 6.938 7.154 -1.756 1.00 88.88 96 LEU A O 1
ATOM 771 N N . ASP A 1 97 ? 8.560 6.377 -0.389 1.00 87.69 97 ASP A N 1
ATOM 772 C CA . ASP A 1 97 ? 9.047 7.623 0.215 1.00 87.69 97 ASP A CA 1
ATOM 773 C C . ASP A 1 97 ? 10.428 7.389 0.870 1.00 87.69 97 ASP A C 1
ATOM 775 O O . ASP A 1 97 ? 11.038 6.338 0.673 1.00 87.69 97 ASP A O 1
ATOM 779 N N . ASP A 1 98 ? 10.935 8.355 1.636 1.00 86.06 98 ASP A N 1
ATOM 780 C CA . ASP A 1 98 ? 12.255 8.268 2.276 1.00 86.06 98 ASP A CA 1
ATOM 781 C C . ASP A 1 98 ? 12.375 7.077 3.244 1.00 86.06 98 ASP A C 1
ATOM 783 O O . ASP A 1 98 ? 13.446 6.479 3.345 1.00 86.06 98 ASP A O 1
ATOM 787 N N . ASP A 1 99 ? 11.281 6.693 3.929 1.00 87.00 99 ASP A N 1
ATOM 788 C CA . ASP A 1 99 ? 11.281 5.506 4.796 1.00 87.00 99 ASP A CA 1
ATOM 789 C C . ASP A 1 99 ? 11.488 4.240 3.941 1.00 87.00 99 ASP A C 1
ATOM 791 O O . ASP A 1 99 ? 12.168 3.316 4.378 1.00 87.00 99 ASP A O 1
ATOM 795 N N . PHE A 1 100 ? 10.924 4.171 2.727 1.00 89.00 100 PHE A N 1
ATOM 796 C CA . PHE A 1 100 ? 11.181 3.063 1.796 1.00 89.00 100 PHE A CA 1
ATOM 797 C C . PHE A 1 100 ? 12.650 3.021 1.368 1.00 89.00 100 PHE A C 1
ATOM 799 O O . PHE A 1 100 ? 13.267 1.965 1.463 1.00 89.00 100 PHE A O 1
ATOM 806 N N . LEU A 1 101 ? 13.232 4.150 0.959 1.00 88.19 101 LEU A N 1
ATOM 807 C CA . LEU A 1 101 ? 14.643 4.193 0.563 1.00 88.19 101 LEU A CA 1
ATOM 808 C C . LEU A 1 101 ? 15.556 3.709 1.702 1.00 88.19 101 LEU A C 1
ATOM 810 O O . LEU A 1 101 ? 16.348 2.790 1.502 1.00 88.19 101 LEU A O 1
ATOM 814 N N . GLU A 1 102 ? 15.370 4.238 2.915 1.00 87.62 102 GLU A N 1
ATOM 815 C CA . GLU A 1 102 ? 16.154 3.852 4.097 1.00 87.62 102 GLU A CA 1
ATOM 816 C C . GLU A 1 102 ? 15.977 2.363 4.448 1.00 87.62 102 GLU A C 1
ATOM 818 O O . GLU A 1 102 ? 16.956 1.663 4.707 1.00 87.62 102 GLU A O 1
ATOM 823 N N . ASN A 1 103 ? 14.742 1.849 4.410 1.00 88.50 103 ASN A N 1
ATOM 824 C CA . ASN A 1 103 ? 14.449 0.449 4.739 1.00 88.50 103 ASN A CA 1
ATOM 825 C C . ASN A 1 103 ? 14.975 -0.549 3.692 1.00 88.50 103 ASN A C 1
ATOM 827 O O . ASN A 1 103 ? 15.180 -1.716 4.025 1.00 88.50 103 ASN A O 1
ATOM 831 N N . HIS A 1 104 ? 15.191 -0.108 2.450 1.00 88.88 104 HIS A N 1
ATOM 832 C CA . HIS A 1 104 ? 15.685 -0.936 1.344 1.00 88.88 104 HIS A CA 1
ATOM 833 C C . HIS A 1 104 ? 17.159 -0.661 0.993 1.00 88.88 104 HIS A C 1
ATOM 835 O O . HIS A 1 104 ? 17.651 -1.131 -0.030 1.00 88.88 104 HIS A O 1
ATOM 841 N N . GLY A 1 105 ? 17.891 0.047 1.862 1.00 86.75 105 GLY A N 1
ATOM 842 C CA . GLY A 1 105 ? 19.347 0.217 1.766 1.00 86.75 105 GLY A CA 1
ATOM 843 C C . GLY A 1 105 ? 19.821 1.344 0.844 1.00 86.75 105 GLY A C 1
ATOM 844 O O . GLY A 1 105 ? 21.023 1.452 0.605 1.00 86.75 105 GLY A O 1
ATOM 845 N N . ALA A 1 106 ? 18.909 2.182 0.353 1.00 83.81 106 ALA A N 1
ATOM 846 C CA . ALA A 1 106 ? 19.244 3.398 -0.376 1.00 83.81 106 ALA A CA 1
ATOM 847 C C . ALA A 1 106 ? 19.624 4.535 0.592 1.00 83.81 106 ALA A C 1
ATOM 849 O O . ALA A 1 106 ? 19.166 4.610 1.738 1.00 83.81 106 ALA A O 1
ATOM 850 N N . GLY A 1 107 ? 20.505 5.421 0.137 1.00 77.00 107 GLY A N 1
ATOM 851 C CA . GLY A 1 107 ? 20.960 6.584 0.885 1.00 77.00 107 GLY A CA 1
ATOM 852 C C . GLY A 1 107 ? 19.887 7.667 0.985 1.00 77.00 107 GLY A C 1
ATOM 853 O O . GLY A 1 107 ? 19.018 7.805 0.131 1.00 77.00 107 GLY A O 1
ATOM 854 N N . LYS A 1 108 ? 19.986 8.519 2.012 1.00 65.75 108 LYS A N 1
ATOM 855 C CA . LYS A 1 108 ? 19.082 9.676 2.200 1.00 65.75 108 LYS A CA 1
ATOM 856 C C . LYS A 1 108 ? 19.171 10.723 1.082 1.00 65.75 108 LYS A C 1
ATOM 858 O O . LYS A 1 108 ? 18.321 11.601 1.013 1.00 65.75 108 LYS A O 1
ATOM 863 N N . SER A 1 109 ? 20.224 10.662 0.270 1.00 71.25 109 SER A N 1
ATOM 864 C CA . SER A 1 109 ? 20.454 11.515 -0.898 1.00 71.25 109 SER A CA 1
ATOM 865 C C . SER A 1 109 ? 19.991 10.885 -2.212 1.00 71.25 109 SER A C 1
ATOM 867 O O . SER A 1 109 ? 20.150 11.512 -3.255 1.00 71.25 109 SER A O 1
ATOM 869 N N . ASP A 1 110 ? 19.480 9.653 -2.185 1.00 78.69 110 ASP A N 1
ATOM 870 C CA . ASP A 1 110 ? 19.041 8.966 -3.395 1.00 78.69 110 ASP A CA 1
ATOM 871 C C . ASP A 1 110 ? 17.660 9.464 -3.825 1.00 78.69 110 ASP A C 1
ATOM 873 O O . ASP A 1 110 ? 16.829 9.875 -3.012 1.00 78.69 110 ASP A O 1
ATOM 877 N N . PHE A 1 111 ? 17.408 9.428 -5.132 1.00 78.25 111 PHE A N 1
ATOM 878 C CA . PHE A 1 111 ? 16.187 9.970 -5.710 1.00 78.25 111 PHE A CA 1
ATOM 879 C C . PHE A 1 111 ? 15.145 8.882 -5.942 1.00 78.25 111 PHE A C 1
ATOM 881 O O . PHE A 1 111 ? 15.412 7.849 -6.556 1.00 78.25 111 PHE A O 1
ATOM 888 N N . LEU A 1 112 ? 13.914 9.167 -5.523 1.00 81.44 112 LEU A N 1
ATOM 889 C CA . LEU A 1 112 ? 12.742 8.380 -5.870 1.00 81.44 112 LEU A CA 1
ATOM 890 C C . LEU A 1 112 ? 11.911 9.142 -6.903 1.00 81.44 112 LEU A C 1
ATOM 892 O O . LEU A 1 112 ? 11.252 10.132 -6.586 1.00 81.44 112 LEU A O 1
ATOM 896 N N . LEU A 1 113 ? 11.905 8.646 -8.137 1.00 80.50 113 LEU A N 1
ATOM 897 C CA . LEU A 1 113 ? 11.102 9.208 -9.216 1.00 80.50 113 LEU A CA 1
ATOM 898 C C . LEU A 1 113 ? 9.828 8.388 -9.406 1.00 80.50 113 LEU A C 1
ATOM 900 O O . LEU A 1 113 ? 9.849 7.159 -9.458 1.00 80.50 113 LEU A O 1
ATOM 904 N N . LYS A 1 114 ? 8.697 9.081 -9.535 1.00 79.12 114 LYS A N 1
ATOM 905 C CA . LYS A 1 114 ? 7.403 8.464 -9.819 1.00 79.12 114 LYS A CA 1
ATOM 906 C C . LYS A 1 114 ? 6.945 8.882 -11.209 1.00 79.12 114 LYS A C 1
ATOM 908 O O . LYS A 1 114 ? 6.747 10.066 -11.458 1.00 79.12 114 LYS A O 1
ATOM 913 N N . ALA A 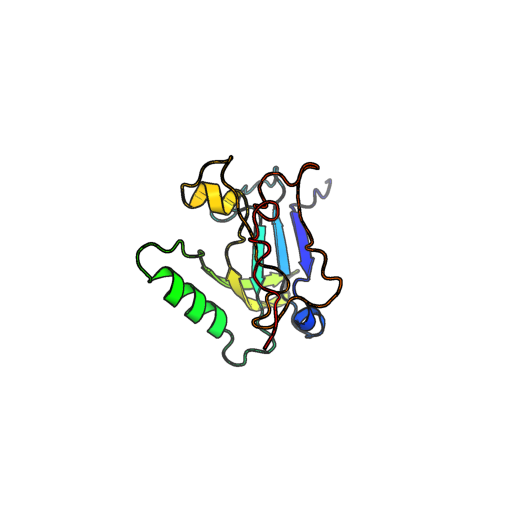1 115 ? 6.683 7.905 -12.072 1.00 79.12 115 ALA A N 1
ATOM 914 C CA . ALA A 1 115 ? 5.979 8.163 -13.321 1.00 79.12 115 ALA A CA 1
ATOM 915 C C . ALA A 1 115 ? 4.558 8.687 -13.031 1.00 79.12 115 ALA A C 1
ATOM 917 O O . ALA A 1 115 ? 3.793 8.067 -12.281 1.00 79.12 115 ALA A O 1
ATOM 918 N N . ASP A 1 116 ? 4.207 9.824 -13.626 1.00 71.19 116 ASP A N 1
ATOM 919 C CA . ASP A 1 116 ? 2.858 10.392 -13.612 1.00 71.19 116 ASP A CA 1
ATOM 920 C C . ASP A 1 116 ? 2.409 10.643 -15.058 1.00 71.19 116 ASP A C 1
ATOM 922 O O . ASP A 1 116 ? 3.224 11.029 -15.890 1.00 71.19 116 ASP A O 1
ATOM 926 N N . ASP A 1 117 ? 1.132 10.381 -15.357 1.00 66.75 117 ASP A N 1
ATOM 927 C CA . ASP A 1 117 ? 0.534 10.513 -16.706 1.00 66.75 117 ASP A CA 1
ATOM 928 C C . ASP A 1 117 ? 1.321 9.796 -17.832 1.00 66.75 117 ASP A C 1
ATOM 930 O O . ASP A 1 117 ? 1.581 10.356 -18.894 1.00 66.75 117 ASP A O 1
ATOM 934 N N . PHE A 1 118 ? 1.710 8.535 -17.605 1.00 71.44 118 PHE A N 1
ATOM 935 C CA . PHE A 1 118 ? 2.388 7.728 -18.625 1.00 71.44 118 PHE A CA 1
ATOM 936 C C . PHE A 1 118 ? 1.444 7.371 -19.785 1.00 71.44 118 PHE A C 1
ATOM 938 O O . PHE A 1 118 ? 0.355 6.828 -19.572 1.00 71.44 118 PHE A O 1
ATOM 945 N N . ASN A 1 119 ? 1.898 7.615 -21.014 1.00 69.75 119 ASN A N 1
ATOM 946 C CA . ASN A 1 119 ? 1.222 7.234 -22.248 1.00 69.75 119 ASN A CA 1
ATOM 947 C C . ASN A 1 119 ? 2.234 6.608 -23.220 1.00 69.75 119 ASN A C 1
ATOM 949 O O . ASN A 1 119 ? 3.373 7.054 -23.294 1.00 69.75 119 ASN A O 1
ATOM 953 N N . TRP A 1 120 ? 1.802 5.597 -23.975 1.00 75.94 120 TRP A N 1
ATOM 954 C CA . TRP A 1 120 ? 2.610 4.977 -25.033 1.00 75.94 120 TRP A CA 1
ATOM 955 C C . TRP A 1 120 ? 2.627 5.797 -26.336 1.00 75.94 120 TRP A C 1
ATOM 957 O O . TRP A 1 120 ? 3.444 5.524 -27.209 1.00 75.94 120 TRP A O 1
ATOM 967 N N . GLY A 1 121 ? 1.708 6.758 -26.492 1.00 76.75 121 GLY A N 1
ATOM 968 C CA . GLY A 1 121 ? 1.650 7.665 -27.645 1.00 76.75 121 GLY A CA 1
ATOM 969 C C . GLY A 1 121 ? 2.493 8.930 -27.474 1.00 76.75 121 GLY A C 1
ATOM 970 O O . GLY A 1 121 ? 3.070 9.167 -26.413 1.00 76.75 121 GLY A O 1
ATOM 971 N N . GLU A 1 122 ? 2.518 9.768 -28.513 1.00 67.94 122 GLU A N 1
ATOM 972 C CA . GLU A 1 122 ? 3.216 11.055 -28.470 1.00 67.94 122 GLU A CA 1
ATOM 973 C C . GLU A 1 122 ? 2.734 11.927 -27.296 1.00 67.94 122 GLU A C 1
ATOM 975 O O . GLU A 1 122 ? 1.549 11.872 -26.920 1.00 67.94 122 GLU A O 1
ATOM 980 N N . PRO A 1 123 ? 3.627 12.745 -26.703 1.00 68.25 123 PRO A N 1
ATOM 981 C CA . PRO A 1 123 ? 3.246 13.685 -25.663 1.00 68.25 123 PRO A CA 1
ATOM 982 C C . PRO A 1 123 ? 2.059 14.530 -26.120 1.00 68.25 123 PRO A C 1
ATOM 984 O O . PRO A 1 123 ? 2.027 15.038 -27.242 1.00 68.25 123 PRO A O 1
ATOM 987 N N . ARG A 1 124 ? 1.069 14.714 -25.238 1.00 66.06 124 ARG A N 1
ATOM 988 C CA . ARG A 1 124 ? -0.038 15.629 -25.533 1.00 66.06 124 ARG A CA 1
ATOM 989 C C . ARG A 1 124 ? 0.546 17.005 -25.850 1.00 66.06 124 ARG A C 1
ATOM 991 O O . ARG A 1 124 ? 1.377 17.505 -25.092 1.00 66.06 124 ARG A O 1
ATOM 998 N N . SER A 1 125 ? 0.095 17.629 -26.937 1.00 68.94 125 SER A N 1
ATOM 999 C CA . SER A 1 125 ? 0.486 19.005 -27.255 1.00 68.94 125 SER A CA 1
ATOM 1000 C C . SER A 1 125 ? 0.229 19.910 -26.042 1.00 68.94 125 SER A C 1
ATOM 1002 O O . SER A 1 125 ? -0.868 19.912 -25.481 1.00 68.94 125 SER A O 1
ATOM 1004 N N . GLY A 1 126 ? 1.267 20.621 -25.592 1.00 66.50 126 GLY A N 1
ATOM 1005 C CA . GLY A 1 126 ? 1.218 21.462 -24.392 1.00 66.50 126 GLY A CA 1
ATOM 1006 C C . GLY A 1 126 ? 1.415 20.735 -23.053 1.00 66.50 126 GLY A C 1
ATOM 1007 O O . GLY A 1 126 ? 1.209 21.357 -22.009 1.00 66.50 126 GLY A O 1
ATOM 1008 N N . PHE A 1 127 ? 1.815 19.458 -23.045 1.00 63.03 127 PHE A N 1
ATOM 1009 C CA . PHE A 1 127 ? 2.166 18.742 -21.817 1.00 63.03 127 PHE A CA 1
ATOM 1010 C C . PHE A 1 127 ? 3.317 19.446 -21.090 1.00 63.03 127 PHE A C 1
ATOM 1012 O O . PHE A 1 127 ? 4.396 19.655 -21.642 1.00 63.03 127 PHE A O 1
ATOM 1019 N N . LYS A 1 128 ? 3.078 19.799 -19.826 1.00 63.34 128 LYS A N 1
ATOM 1020 C CA . LYS A 1 128 ? 4.099 20.294 -18.904 1.00 63.34 128 LYS A CA 1
ATOM 1021 C C . LYS A 1 128 ? 4.215 19.278 -17.774 1.00 63.34 128 LYS A C 1
ATOM 1023 O O . LYS A 1 128 ? 3.231 19.114 -17.046 1.00 63.34 128 LYS A O 1
ATOM 1028 N N . PRO A 1 129 ? 5.357 18.588 -17.622 1.00 58.44 129 PRO A N 1
ATOM 1029 C CA . PRO A 1 129 ? 5.522 17.651 -16.525 1.00 58.44 129 PRO A CA 1
ATOM 1030 C C . PRO A 1 129 ? 5.338 18.388 -15.194 1.00 58.44 129 PRO A C 1
ATOM 1032 O O . PRO A 1 129 ? 5.805 19.516 -15.017 1.00 58.44 129 PRO A O 1
ATOM 1035 N N . LYS A 1 130 ? 4.633 17.759 -14.250 1.00 53.50 130 LYS A N 1
ATOM 1036 C CA . LYS A 1 130 ? 4.629 18.211 -12.858 1.00 53.50 130 LYS A CA 1
ATOM 1037 C C . LYS A 1 130 ? 5.956 17.796 -12.255 1.00 53.50 130 LYS A C 1
ATOM 1039 O O . LYS A 1 130 ? 6.111 16.666 -11.808 1.00 53.50 130 LYS A O 1
ATOM 1044 N N . VAL A 1 131 ? 6.928 18.688 -12.336 1.00 55.47 131 VAL A N 1
ATOM 1045 C CA . VAL A 1 131 ? 8.249 18.436 -11.787 1.00 55.47 131 VAL A CA 1
ATOM 1046 C C . VAL A 1 131 ? 8.237 18.907 -10.328 1.00 55.47 131 VAL A C 1
ATOM 1048 O O . VAL A 1 131 ? 8.107 20.103 -10.074 1.00 55.47 131 VAL A O 1
ATOM 1051 N N . ASP A 1 132 ? 8.348 17.978 -9.373 1.00 48.75 132 ASP A N 1
ATOM 1052 C CA . ASP A 1 132 ? 8.651 18.288 -7.965 1.00 48.75 132 ASP A CA 1
ATOM 1053 C C . ASP A 1 132 ? 10.160 18.593 -7.852 1.00 48.75 132 ASP A C 1
ATOM 1055 O O . ASP A 1 132 ? 10.932 17.830 -7.279 1.00 48.75 132 ASP A O 1
ATOM 1059 N N . VAL A 1 133 ? 10.605 19.675 -8.499 1.00 50.28 133 VAL A N 1
ATOM 1060 C CA . VAL A 1 133 ? 12.003 20.134 -8.491 1.00 50.28 133 VAL A CA 1
ATOM 1061 C C . VAL A 1 133 ? 12.185 21.325 -7.581 1.00 50.28 133 VAL A C 1
ATOM 1063 O O . VAL A 1 133 ? 11.505 22.343 -7.727 1.00 50.28 133 VAL A O 1
ATOM 1066 N N . ASP A 1 134 ? 13.210 21.236 -6.737 1.00 43.94 134 ASP A N 1
ATOM 1067 C CA . ASP A 1 134 ? 13.954 22.422 -6.343 1.00 43.94 134 ASP A CA 1
ATOM 1068 C C . ASP A 1 134 ? 14.422 23.143 -7.615 1.00 43.94 134 ASP A C 1
ATOM 1070 O O . ASP A 1 134 ? 14.952 22.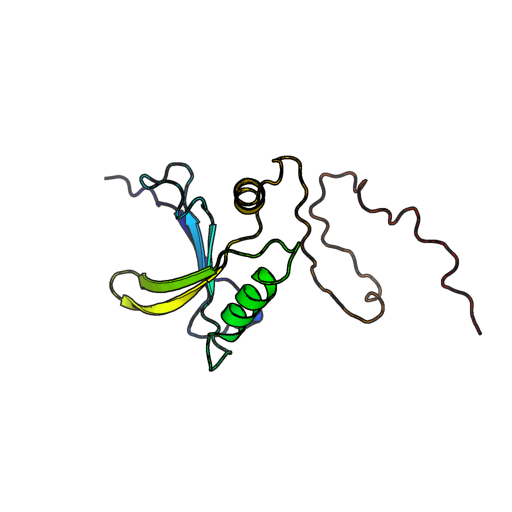527 -8.537 1.00 43.94 134 ASP A O 1
ATOM 1074 N N . LYS A 1 135 ? 14.109 24.439 -7.649 1.00 42.66 135 LYS A N 1
ATOM 1075 C CA . LYS A 1 135 ? 13.974 25.413 -8.750 1.00 42.66 135 LYS A CA 1
ATOM 107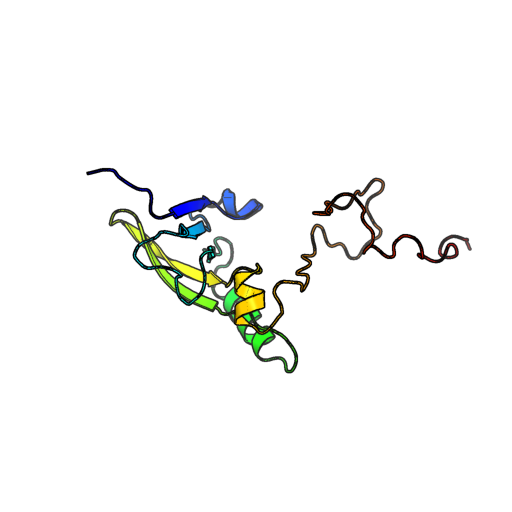6 C C . LYS A 1 135 ? 14.847 25.358 -10.020 1.00 42.66 135 LYS A C 1
ATOM 1078 O O . LYS A 1 135 ? 14.579 26.171 -10.899 1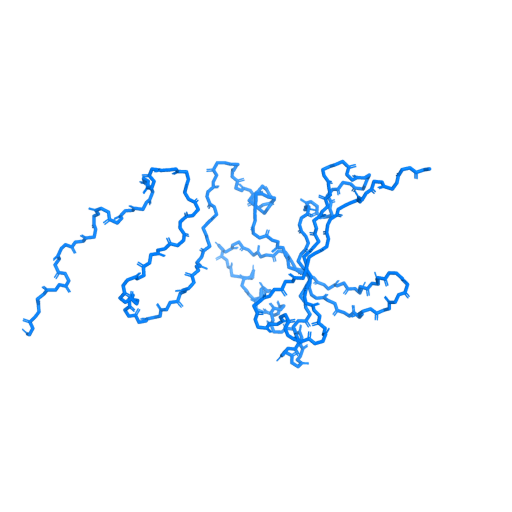.00 42.66 135 LYS A O 1
ATOM 1083 N N . ASP A 1 136 ? 15.774 24.430 -10.207 1.00 46.50 136 ASP A N 1
ATOM 1084 C CA . ASP A 1 136 ? 16.769 24.521 -11.282 1.00 46.50 136 ASP A CA 1
ATOM 1085 C C . ASP A 1 136 ? 16.707 23.395 -12.326 1.00 46.50 136 ASP A C 1
ATOM 1087 O O . ASP A 1 136 ? 17.349 23.504 -13.367 1.00 46.50 136 ASP A O 1
ATOM 1091 N N . GLY A 1 137 ? 15.883 22.354 -12.127 1.00 48.06 137 GLY A N 1
ATOM 1092 C CA . GLY A 1 137 ? 15.562 21.378 -13.187 1.00 48.06 137 GLY A CA 1
ATOM 1093 C C . GLY A 1 137 ? 16.764 20.642 -13.801 1.00 48.06 137 GLY A C 1
ATOM 1094 O O . GLY A 1 137 ? 16.637 20.080 -14.886 1.00 48.06 137 GLY A O 1
ATOM 1095 N N . ASP A 1 138 ? 17.911 20.645 -13.120 1.00 47.22 138 ASP A N 1
ATOM 1096 C CA . ASP A 1 138 ? 19.222 20.284 -13.680 1.00 47.22 138 ASP A CA 1
ATOM 1097 C C . ASP A 1 138 ? 19.408 18.774 -13.926 1.00 47.22 138 ASP A C 1
ATOM 1099 O O . ASP A 1 138 ? 20.349 18.357 -14.587 1.00 47.22 138 ASP A O 1
ATOM 1103 N N . TRP A 1 139 ? 18.494 17.934 -13.427 1.00 47.53 139 TRP A N 1
ATOM 1104 C CA . TRP A 1 139 ? 18.531 16.473 -13.610 1.00 47.53 139 TRP A CA 1
ATOM 1105 C C . TRP A 1 139 ? 17.736 15.976 -14.822 1.00 47.53 139 TRP A C 1
ATOM 1107 O O . TRP A 1 139 ? 17.795 14.794 -15.161 1.00 47.53 139 TRP A O 1
ATOM 1117 N N . LEU A 1 140 ? 16.955 16.847 -15.463 1.00 50.72 140 LEU A N 1
ATOM 1118 C CA . LEU A 1 140 ? 16.266 16.512 -16.700 1.00 50.72 140 LEU A CA 1
ATOM 1119 C C . LEU A 1 140 ? 17.224 16.787 -17.864 1.00 50.72 140 LEU A C 1
ATOM 1121 O O . LEU A 1 140 ? 17.337 17.927 -18.315 1.00 50.72 140 LEU A O 1
ATOM 1125 N N . ASP A 1 141 ? 17.833 15.731 -18.414 1.00 48.25 141 ASP A N 1
ATOM 1126 C CA . ASP A 1 141 ? 18.635 15.728 -19.660 1.00 48.25 141 ASP A CA 1
ATOM 1127 C C . ASP A 1 141 ? 17.840 16.153 -20.921 1.00 48.25 141 ASP A C 1
ATOM 1129 O O . ASP A 1 141 ? 18.219 15.890 -22.061 1.00 48.25 141 ASP A O 1
ATOM 1133 N N . VAL A 1 142 ? 16.730 16.874 -20.756 1.00 44.78 142 VAL A N 1
ATOM 1134 C CA . VAL A 1 142 ? 15.900 17.430 -21.832 1.00 44.78 142 VAL A CA 1
ATOM 1135 C C . VAL A 1 142 ? 16.676 18.476 -22.648 1.00 44.78 142 VAL A C 1
ATOM 1137 O O . VAL A 1 142 ? 16.278 18.800 -23.761 1.00 44.78 142 VAL A O 1
ATOM 1140 N N . LYS A 1 143 ? 17.821 18.967 -22.151 1.00 38.97 143 LYS A N 1
ATOM 1141 C CA . LYS A 1 143 ? 18.720 19.850 -22.913 1.00 38.97 143 LYS A CA 1
ATOM 1142 C C . LYS A 1 143 ? 19.530 19.136 -24.006 1.00 38.97 143 LYS A C 1
ATOM 1144 O O . LYS A 1 143 ? 20.108 19.833 -24.829 1.00 38.97 143 LYS A O 1
ATOM 1149 N N . ASN A 1 144 ? 19.541 17.799 -24.046 1.00 36.16 144 ASN A N 1
ATOM 1150 C CA . ASN A 1 144 ? 20.282 17.007 -25.039 1.00 36.16 144 ASN A CA 1
ATOM 1151 C C . ASN A 1 144 ? 19.393 16.032 -25.831 1.00 36.16 144 ASN A C 1
ATOM 1153 O O . ASN A 1 144 ? 19.896 15.046 -26.370 1.00 36.16 144 ASN A O 1
ATOM 1157 N N . ALA A 1 145 ? 18.080 16.276 -25.922 1.00 33.56 145 ALA A N 1
ATOM 1158 C CA . ALA A 1 145 ? 17.272 15.557 -26.904 1.00 33.56 145 ALA A CA 1
ATOM 1159 C C . ALA A 1 145 ? 17.828 15.878 -28.308 1.00 33.56 145 ALA A C 1
ATOM 1161 O O . ALA A 1 145 ? 17.925 17.061 -28.642 1.00 33.56 145 ALA A O 1
ATOM 1162 N N . PRO A 1 146 ? 18.250 14.881 -29.109 1.00 34.00 146 PRO A N 1
ATOM 1163 C CA . PRO A 1 146 ? 18.799 15.154 -30.427 1.00 34.00 146 PRO A CA 1
ATOM 1164 C C . PRO A 1 146 ? 17.720 15.812 -31.301 1.00 34.00 146 PRO A C 1
ATOM 1166 O O . PRO A 1 146 ? 16.569 15.377 -31.333 1.00 34.00 146 PRO A O 1
ATOM 1169 N N . GLU A 1 147 ? 18.091 16.904 -31.972 1.00 45.16 147 GLU A N 1
ATOM 1170 C CA . GLU A 1 147 ? 17.217 17.740 -32.814 1.00 45.16 147 GLU A CA 1
ATOM 1171 C C . GLU A 1 147 ? 16.703 17.037 -34.092 1.00 45.16 147 GLU A C 1
ATOM 1173 O O . GLU A 1 147 ? 16.054 17.668 -34.922 1.00 45.16 147 GLU A O 1
ATOM 1178 N N . ASP A 1 148 ? 16.957 15.742 -34.295 1.00 42.84 148 ASP A N 1
ATOM 1179 C CA . ASP A 1 148 ? 16.786 15.081 -35.594 1.00 42.84 148 ASP A CA 1
ATOM 1180 C C . ASP A 1 148 ? 15.537 14.194 -35.741 1.00 42.84 148 ASP A C 1
ATOM 1182 O O . ASP A 1 148 ? 15.322 13.610 -36.802 1.00 42.84 148 ASP A O 1
ATOM 1186 N N . ALA A 1 149 ? 14.630 14.157 -34.764 1.00 44.50 149 ALA A N 1
ATOM 1187 C CA . ALA A 1 149 ? 13.408 13.349 -34.872 1.00 44.50 149 ALA A CA 1
ATOM 1188 C C . ALA A 1 149 ? 12.250 14.000 -35.669 1.00 44.50 149 ALA A C 1
ATOM 1190 O O . ALA A 1 149 ? 11.122 13.510 -35.605 1.00 44.50 149 ALA A O 1
ATOM 1191 N N . THR A 1 150 ? 12.486 15.070 -36.443 1.00 42.09 150 THR A N 1
ATOM 1192 C CA . THR A 1 150 ? 11.468 15.646 -37.348 1.00 42.09 150 THR A CA 1
ATOM 1193 C C . THR A 1 150 ? 12.042 16.197 -38.653 1.00 42.09 150 THR A C 1
ATOM 1195 O O . THR A 1 150 ? 12.190 17.401 -38.822 1.00 42.09 150 THR A O 1
ATOM 1198 N N . THR A 1 151 ? 12.282 15.310 -39.614 1.00 35.53 151 THR A N 1
ATOM 1199 C CA . THR A 1 151 ? 11.942 15.461 -41.048 1.00 35.53 151 THR A CA 1
ATOM 1200 C C . THR A 1 151 ? 11.849 14.021 -41.580 1.00 35.53 151 THR A C 1
ATOM 1202 O O . THR A 1 151 ? 12.756 13.239 -41.351 1.00 35.53 151 THR A O 1
ATOM 1205 N N . GLY A 1 152 ? 10.765 13.500 -42.146 1.00 32.50 152 GLY A N 1
ATOM 1206 C CA . GLY A 1 152 ? 9.803 14.100 -43.055 1.00 32.50 152 GLY A CA 1
ATOM 1207 C C . GLY A 1 152 ? 9.953 13.410 -44.416 1.00 32.50 152 GLY A C 1
ATOM 1208 O O . GLY A 1 152 ? 10.740 13.890 -45.222 1.00 32.50 152 GLY A O 1
ATOM 1209 N N . ASN A 1 153 ? 9.150 12.352 -44.623 1.00 34.56 153 ASN A N 1
ATOM 1210 C CA . ASN A 1 153 ? 8.914 11.537 -45.836 1.00 34.56 153 ASN A CA 1
ATOM 1211 C C . ASN A 1 153 ? 9.980 10.536 -46.303 1.00 34.56 153 ASN A C 1
ATOM 1213 O O . ASN A 1 153 ? 11.090 10.948 -46.691 1.00 34.56 153 ASN A O 1
#

Secondary structure (DSSP, 8-state):
------EEEEEE-SGGGSSSS-EEEEEE-TT-TT--BTTBSEEEEE--TT-TTS-HHHHHHHHHHTSTT--PPPEEEEEEEETTEEEEEEEEEE--SHHHHHHTT--TT-------S--SSPPPTT--------TT-TT-GGGG--TTS----

Organism: NCBI:txid667725

Foldseek 3Di:
DDPDPQWDKDFDDDVQVPDPQTWIKTAGDCVRVVHADVQHRIKTWAQPRVDPVLCPVVVVQVVQCPDPPDDGWDKDKDFDDDPNDTSGITIITHDPDQSSCVVRVHDSPDDDDDDDPDDPDDDDVPDDDPDPDDPPCVPPPPVPPDPPPDDDD

Radius of gyration: 20.0 Å; chains: 1; bounding box: 40×38×75 Å

InterPro domains:
  IPR014867 Spore coat protein CotH/Invasin CotH2/3/7 [PF08757] (9-137)